Protein AF-A0A380YPZ2-F1 (afdb_monomer_lite)

Structure (mmCIF, N/CA/C/O backbone):
data_AF-A0A380YPZ2-F1
#
_entry.id   AF-A0A380YPZ2-F1
#
loop_
_atom_site.group_PDB
_atom_site.id
_atom_site.type_symbol
_atom_site.label_atom_id
_atom_site.label_alt_id
_atom_site.label_comp_id
_atom_site.label_asym_id
_atom_site.label_entity_id
_atom_site.label_seq_id
_atom_site.pdbx_PDB_ins_code
_atom_site.Cartn_x
_atom_site.Cartn_y
_atom_site.Cartn_z
_atom_site.occupancy
_atom_site.B_iso_or_equiv
_atom_site.auth_seq_id
_atom_site.auth_comp_id
_atom_site.auth_asym_id
_atom_site.auth_atom_id
_atom_site.pdbx_PDB_model_num
ATOM 1 N N . MET A 1 1 ? 10.275 -20.937 15.947 1.00 49.72 1 MET A N 1
ATOM 2 C CA . MET A 1 1 ? 9.295 -19.866 15.661 1.00 49.72 1 MET A CA 1
ATOM 3 C C . MET A 1 1 ? 8.089 -20.487 14.975 1.00 49.72 1 MET A C 1
ATOM 5 O O . MET A 1 1 ? 8.268 -21.122 13.945 1.00 49.72 1 MET A O 1
ATOM 9 N N . GLN A 1 2 ? 6.887 -20.370 15.545 1.00 59.28 2 GLN A N 1
ATOM 10 C CA . GLN A 1 2 ? 5.660 -20.667 14.801 1.00 59.28 2 GLN A CA 1
ATOM 11 C C . GLN A 1 2 ? 5.358 -19.440 13.933 1.00 59.28 2 GLN A C 1
ATOM 13 O O . GLN A 1 2 ? 4.933 -18.418 14.460 1.00 59.28 2 GLN A O 1
ATOM 18 N N . ASN A 1 3 ? 5.607 -19.529 12.622 1.00 67.31 3 ASN A N 1
ATOM 19 C CA . ASN A 1 3 ? 5.175 -18.538 11.625 1.00 67.31 3 ASN A CA 1
ATOM 20 C C . ASN A 1 3 ? 3.646 -18.582 11.482 1.00 67.31 3 ASN A C 1
ATOM 22 O O . ASN A 1 3 ? 3.107 -19.019 10.466 1.00 67.31 3 ASN A O 1
ATOM 26 N N . LYS A 1 4 ? 2.934 -18.206 12.543 1.00 76.31 4 LYS A N 1
ATOM 27 C CA . LYS A 1 4 ? 1.478 -18.182 12.576 1.00 76.31 4 LYS A CA 1
ATOM 28 C C . LYS A 1 4 ? 1.047 -16.726 12.591 1.00 76.31 4 LYS A C 1
ATOM 30 O O . LYS A 1 4 ? 1.272 -16.028 13.572 1.00 76.31 4 LYS A O 1
ATOM 35 N N . ILE A 1 5 ? 0.457 -16.285 11.487 1.00 77.50 5 ILE A N 1
ATOM 36 C CA . ILE A 1 5 ? -0.187 -14.980 11.385 1.00 77.50 5 ILE A CA 1
ATOM 37 C C . ILE A 1 5 ? -1.607 -15.162 11.938 1.00 77.50 5 ILE A C 1
ATOM 39 O O . ILE A 1 5 ? -2.396 -15.873 11.313 1.00 77.50 5 ILE A O 1
ATOM 43 N N . PRO A 1 6 ? -1.936 -14.619 13.124 1.00 82.94 6 PRO A N 1
ATOM 44 C CA . PRO A 1 6 ? -3.252 -14.787 13.734 1.00 82.94 6 PRO A CA 1
ATOM 45 C C . PRO A 1 6 ? -4.358 -14.079 12.952 1.00 82.94 6 PRO A C 1
ATOM 47 O O . PRO A 1 6 ? -5.508 -14.508 13.015 1.00 82.94 6 PRO A O 1
ATOM 50 N N . PHE A 1 7 ? -4.026 -13.003 12.236 1.00 88.62 7 PHE A N 1
ATOM 51 C CA . PHE A 1 7 ? -5.012 -12.160 11.578 1.00 88.62 7 PHE A CA 1
ATOM 52 C C . PHE A 1 7 ? -4.448 -11.483 10.322 1.00 88.62 7 PHE A C 1
ATOM 54 O O . PHE A 1 7 ? -3.300 -11.035 10.309 1.00 88.62 7 PHE A O 1
ATOM 61 N N . VAL A 1 8 ? -5.271 -11.387 9.274 1.00 92.94 8 VAL A N 1
ATOM 62 C CA . VAL A 1 8 ? -4.929 -10.725 8.008 1.00 92.94 8 VAL A CA 1
ATOM 63 C C . VAL A 1 8 ? -6.047 -9.763 7.612 1.00 92.94 8 VAL A C 1
ATOM 65 O O . VAL A 1 8 ? -7.199 -10.180 7.500 1.00 92.94 8 VAL A O 1
ATOM 68 N N . TYR A 1 9 ? -5.708 -8.503 7.340 1.00 93.12 9 TYR A N 1
ATOM 69 C CA . TYR A 1 9 ? -6.583 -7.578 6.618 1.00 93.12 9 TYR A CA 1
ATOM 70 C C . TYR A 1 9 ? -6.314 -7.677 5.120 1.00 93.12 9 TYR A C 1
ATOM 72 O O . TYR A 1 9 ? -5.188 -7.457 4.672 1.00 93.12 9 TYR A O 1
ATOM 80 N N . VAL A 1 10 ? -7.357 -7.964 4.345 1.00 94.56 10 VAL A N 1
ATOM 81 C CA . VAL A 1 10 ? -7.325 -7.902 2.881 1.00 94.56 10 VAL A CA 1
ATOM 82 C C . VAL A 1 10 ? -8.248 -6.774 2.447 1.00 94.56 10 VAL A C 1
ATOM 84 O O . VAL A 1 10 ? -9.462 -6.859 2.615 1.00 94.56 10 VAL A O 1
ATOM 87 N N . LEU A 1 11 ? -7.651 -5.699 1.947 1.00 92.94 11 LEU A N 1
ATOM 88 C CA . LEU A 1 11 ? -8.330 -4.467 1.565 1.00 92.94 11 LEU A CA 1
ATOM 89 C C . LEU A 1 11 ? -8.385 -4.418 0.038 1.00 92.94 11 LEU A C 1
ATOM 91 O O . LEU A 1 11 ? -7.460 -3.918 -0.606 1.00 92.94 11 LEU A O 1
ATOM 95 N N . ASP A 1 12 ? -9.438 -5.011 -0.526 1.00 92.75 12 ASP A N 1
ATOM 96 C CA . ASP A 1 12 ? -9.700 -4.966 -1.965 1.00 92.75 12 ASP A CA 1
ATOM 97 C C . ASP A 1 12 ? -10.211 -3.580 -2.372 1.00 92.75 12 ASP A C 1
ATOM 99 O O . ASP A 1 12 ? -11.100 -3.036 -1.721 1.00 92.75 12 ASP A O 1
ATOM 103 N N . GLU A 1 13 ? -9.603 -3.004 -3.410 1.00 91.75 13 GLU A N 1
ATOM 104 C CA . GLU A 1 13 ? -9.762 -1.601 -3.818 1.00 91.75 13 GLU A CA 1
ATOM 105 C C . GLU A 1 13 ? -9.855 -0.641 -2.614 1.00 91.75 13 GLU A C 1
ATOM 107 O O . GLU A 1 13 ? -10.821 0.102 -2.451 1.00 91.75 13 GLU A O 1
ATOM 112 N N . MET A 1 14 ? -8.819 -0.620 -1.769 1.00 90.12 14 MET A N 1
ATOM 113 C CA . MET A 1 14 ? -8.765 0.166 -0.522 1.00 90.12 14 MET A CA 1
ATOM 114 C C . MET A 1 14 ? -9.208 1.632 -0.684 1.00 90.12 14 MET A C 1
ATOM 116 O O . MET A 1 14 ? -9.753 2.237 0.234 1.00 90.12 14 MET A O 1
ATOM 120 N N . THR A 1 15 ? -9.025 2.212 -1.871 1.00 88.81 15 THR A N 1
ATOM 121 C CA . THR A 1 15 ? -9.421 3.592 -2.170 1.00 88.81 15 THR A CA 1
ATOM 122 C C . THR A 1 15 ? -10.935 3.842 -2.147 1.00 88.81 15 THR A C 1
ATOM 124 O O . THR A 1 15 ? -11.348 4.994 -2.264 1.00 88.81 15 THR A O 1
ATOM 127 N N . THR A 1 16 ? -11.776 2.812 -1.994 1.00 89.44 16 THR A N 1
ATOM 128 C CA . THR A 1 16 ? -13.225 2.982 -1.782 1.00 89.44 16 THR A CA 1
ATOM 129 C C . THR A 1 16 ? -13.593 3.361 -0.351 1.00 89.44 16 THR A C 1
ATOM 131 O O . THR A 1 16 ? -14.724 3.785 -0.118 1.00 89.44 16 THR A O 1
ATOM 134 N N . VAL A 1 17 ? -12.685 3.196 0.616 1.00 85.25 17 VAL A N 1
ATOM 135 C CA . VAL A 1 17 ? -12.939 3.486 2.033 1.00 85.25 17 VAL A CA 1
ATOM 136 C C . VAL A 1 17 ? -11.900 4.458 2.581 1.00 85.25 17 VAL A C 1
ATOM 138 O O . VAL A 1 17 ? -10.701 4.257 2.436 1.00 85.25 17 VAL A O 1
ATOM 141 N N . ASN A 1 18 ? -12.357 5.523 3.243 1.00 87.75 18 ASN A N 1
ATOM 142 C CA . ASN A 1 18 ? -11.459 6.474 3.891 1.00 87.75 18 ASN A CA 1
ATOM 143 C C . ASN A 1 18 ? -11.250 6.091 5.360 1.00 87.75 18 ASN A C 1
ATOM 145 O O . ASN A 1 18 ? -12.097 6.368 6.211 1.00 87.75 18 ASN A O 1
ATOM 149 N N . ILE A 1 19 ? -10.117 5.454 5.653 1.00 90.81 19 ILE A N 1
ATOM 150 C CA . ILE A 1 19 ? -9.686 5.179 7.028 1.00 90.81 19 ILE A CA 1
ATOM 151 C C . ILE A 1 19 ? -8.744 6.290 7.482 1.00 90.81 19 ILE A C 1
ATOM 153 O O . ILE A 1 19 ? -7.646 6.419 6.953 1.00 90.81 19 ILE A O 1
ATOM 157 N N . LYS A 1 20 ? -9.153 7.073 8.481 1.00 90.56 20 LYS A N 1
ATOM 158 C CA . LYS A 1 20 ? -8.325 8.149 9.038 1.00 90.56 20 LYS A CA 1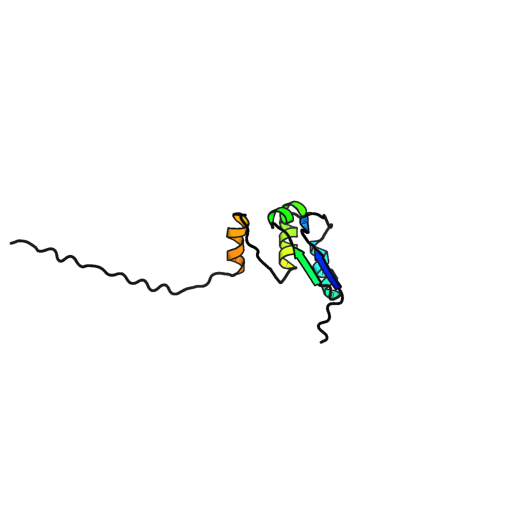
ATOM 159 C C . LYS A 1 20 ? -7.014 7.595 9.617 1.00 90.56 20 LYS A C 1
ATOM 161 O O . LYS A 1 20 ? -7.049 6.624 10.370 1.00 90.56 20 LYS A O 1
ATOM 166 N N . ASN A 1 21 ? -5.895 8.255 9.312 1.00 90.06 21 ASN A N 1
ATOM 167 C CA . ASN A 1 21 ? -4.540 7.897 9.757 1.00 90.06 21 ASN A CA 1
ATOM 168 C C . ASN A 1 21 ? -4.148 6.447 9.407 1.00 90.06 21 ASN A C 1
ATOM 170 O O . ASN A 1 21 ? -3.533 5.736 10.212 1.00 90.06 21 ASN A O 1
ATOM 174 N N . PHE A 1 22 ? -4.572 5.970 8.232 1.00 91.56 22 PHE A N 1
ATOM 175 C CA . PHE A 1 22 ? -4.362 4.590 7.801 1.00 91.56 22 PHE A CA 1
ATOM 176 C C . PHE A 1 22 ? -2.883 4.191 7.795 1.00 91.56 22 PHE A C 1
ATOM 178 O O . PHE A 1 22 ? -2.559 3.070 8.160 1.00 91.56 22 PHE A O 1
ATOM 185 N N . GLU A 1 23 ? -1.974 5.097 7.451 1.00 90.62 23 GLU A N 1
ATOM 186 C CA . GLU A 1 23 ? -0.525 4.894 7.434 1.00 90.62 23 GLU A CA 1
ATOM 187 C C . GLU A 1 23 ? 0.054 4.442 8.786 1.00 90.62 23 GLU A C 1
ATOM 189 O O . GLU A 1 23 ? 1.054 3.723 8.823 1.00 90.62 23 GLU A O 1
ATOM 194 N N . THR A 1 24 ? -0.590 4.792 9.902 1.00 92.19 24 THR A N 1
ATOM 195 C CA . THR A 1 24 ? -0.162 4.350 11.242 1.00 92.19 24 THR A CA 1
ATOM 196 C C . THR A 1 24 ? -0.609 2.924 11.571 1.00 92.19 24 THR A C 1
ATOM 198 O O . THR A 1 24 ? 0.068 2.211 12.318 1.00 92.19 24 THR A O 1
ATOM 201 N N . LEU A 1 25 ? -1.723 2.477 10.985 1.00 92.50 25 LEU A N 1
ATOM 202 C CA . LEU A 1 25 ? -2.407 1.240 11.351 1.00 92.50 25 LEU A CA 1
ATOM 203 C C . LEU A 1 25 ? -1.571 -0.023 11.051 1.00 92.50 25 LEU A C 1
ATOM 205 O O . LEU A 1 25 ? -1.413 -0.837 11.968 1.00 92.50 25 LEU A O 1
ATOM 209 N N . PRO A 1 26 ? -0.965 -0.195 9.852 1.00 91.75 26 PRO A N 1
ATOM 210 C CA . PRO A 1 26 ? -0.059 -1.307 9.584 1.00 91.75 26 PRO A CA 1
ATOM 211 C C . PRO A 1 26 ? 1.134 -1.343 10.531 1.00 91.75 26 PRO A C 1
ATOM 213 O O . PRO A 1 26 ? 1.569 -2.426 10.913 1.00 91.75 26 PRO A O 1
ATOM 216 N N . SER A 1 27 ? 1.662 -0.178 10.921 1.00 89.44 27 SER A N 1
ATOM 217 C CA . SER A 1 27 ? 2.826 -0.120 11.802 1.00 89.44 27 SER A CA 1
ATOM 218 C C . SER A 1 27 ? 2.504 -0.608 13.208 1.00 89.44 27 SER A C 1
ATOM 220 O O . SER A 1 27 ? 3.222 -1.458 13.729 1.00 89.44 27 SER A O 1
ATOM 222 N N . VAL A 1 28 ? 1.403 -0.126 13.789 1.00 92.38 28 VAL A N 1
ATOM 223 C CA . VAL A 1 28 ? 0.960 -0.513 15.137 1.00 92.38 28 VAL A CA 1
ATOM 224 C C . VAL A 1 28 ? 0.559 -1.988 15.185 1.00 92.38 28 VAL A C 1
ATOM 226 O O . VAL A 1 28 ? 0.964 -2.723 16.081 1.00 92.38 28 VAL A O 1
ATOM 229 N N . LEU A 1 29 ? -0.216 -2.460 14.206 1.00 92.06 29 LEU A N 1
ATOM 230 C CA . LEU A 1 29 ? -0.759 -3.819 14.242 1.00 92.06 29 LEU A CA 1
ATOM 231 C C . LEU A 1 29 ? 0.262 -4.906 13.876 1.00 92.06 29 LEU A C 1
ATOM 233 O O . LEU A 1 29 ? 0.039 -6.080 14.184 1.00 92.06 29 LEU A O 1
ATOM 237 N N . ARG A 1 30 ? 1.412 -4.532 13.306 1.00 88.12 30 ARG A N 1
ATOM 238 C CA . ARG A 1 30 ? 2.529 -5.459 13.074 1.00 88.12 30 ARG A CA 1
ATOM 239 C C . ARG A 1 30 ? 3.058 -6.066 14.378 1.00 88.12 30 ARG A C 1
ATOM 241 O O . ARG A 1 30 ? 3.418 -7.241 14.381 1.00 88.12 30 ARG A O 1
ATOM 248 N N . GLU A 1 31 ? 3.043 -5.316 15.485 1.00 88.69 31 GLU A N 1
ATOM 249 C CA . GLU A 1 31 ? 3.436 -5.810 16.820 1.00 88.69 31 GLU A CA 1
ATOM 250 C C . GLU A 1 31 ? 2.532 -6.950 17.316 1.00 88.69 31 GLU A C 1
ATOM 252 O O . GLU A 1 31 ? 2.966 -7.819 18.069 1.00 88.69 31 GLU A O 1
ATOM 257 N N . TYR A 1 32 ? 1.293 -6.998 16.821 1.00 90.25 32 TYR A N 1
ATOM 258 C CA . TYR A 1 32 ? 0.294 -8.019 17.136 1.00 90.25 32 TYR A CA 1
ATOM 259 C C . TYR A 1 32 ? 0.256 -9.152 16.099 1.00 90.25 32 TYR A C 1
ATOM 261 O O . TYR A 1 32 ? -0.715 -9.906 16.032 1.00 90.25 32 TYR A O 1
ATOM 269 N N . LEU A 1 33 ? 1.306 -9.277 15.277 1.00 89.75 33 LEU A N 1
ATOM 270 C CA . LEU A 1 33 ? 1.419 -10.260 14.194 1.00 89.75 33 LEU A CA 1
ATOM 271 C C . LEU A 1 33 ? 0.296 -10.146 13.146 1.00 89.75 33 LEU A C 1
ATOM 273 O O . LEU A 1 33 ? -0.048 -11.126 12.489 1.00 89.75 33 LEU A O 1
ATOM 277 N N . CYS A 1 34 ? -0.280 -8.956 12.966 1.00 91.81 34 CYS A N 1
ATOM 278 C CA . CYS A 1 34 ? -1.261 -8.707 11.916 1.00 91.81 34 CYS A CA 1
ATOM 279 C C . CYS A 1 34 ? -0.572 -8.522 10.557 1.00 91.81 34 CYS A C 1
ATOM 281 O O . CYS A 1 34 ? 0.410 -7.782 10.450 1.00 91.81 34 CYS A O 1
ATOM 283 N N . ALA A 1 35 ? -1.108 -9.148 9.509 1.00 91.81 35 ALA A N 1
ATOM 284 C CA . ALA A 1 35 ? -0.681 -8.896 8.136 1.00 91.81 35 ALA A CA 1
ATOM 285 C C . ALA A 1 35 ? -1.688 -8.026 7.380 1.00 91.81 35 ALA A C 1
ATOM 287 O O . ALA A 1 35 ? -2.896 -8.109 7.595 1.00 91.81 35 ALA A O 1
ATOM 288 N N . PHE A 1 36 ? -1.177 -7.225 6.448 1.00 93.75 36 PHE A N 1
ATOM 289 C CA . PHE A 1 36 ? -1.978 -6.368 5.583 1.00 93.75 36 PHE A CA 1
ATOM 290 C C . PHE A 1 36 ? -1.707 -6.697 4.123 1.00 93.75 36 PHE A C 1
ATOM 292 O O . PHE A 1 36 ? -0.555 -6.794 3.698 1.00 93.75 36 PHE A O 1
ATOM 299 N N . ILE A 1 37 ? -2.782 -6.813 3.354 1.00 94.44 37 ILE A N 1
ATOM 300 C CA . ILE A 1 37 ? -2.771 -6.834 1.899 1.00 94.44 37 ILE A CA 1
ATOM 301 C C . ILE A 1 37 ? -3.628 -5.658 1.454 1.00 94.44 37 ILE A C 1
ATOM 303 O O . ILE A 1 37 ? -4.825 -5.618 1.732 1.00 94.44 37 ILE A O 1
ATOM 307 N N . LEU A 1 38 ? -3.002 -4.694 0.787 1.00 94.25 38 LEU A N 1
ATOM 308 C CA . LEU A 1 38 ? -3.676 -3.539 0.212 1.00 94.25 38 LEU A CA 1
ATOM 309 C C . LEU A 1 38 ? -3.665 -3.687 -1.302 1.00 94.25 38 LEU A C 1
ATOM 311 O O . LEU A 1 38 ? -2.598 -3.784 -1.908 1.00 94.25 38 LEU A O 1
ATOM 315 N N . LEU A 1 39 ? -4.851 -3.700 -1.901 1.00 94.19 39 LEU A N 1
ATOM 316 C CA . LEU A 1 39 ? -5.029 -3.736 -3.345 1.00 94.19 39 LEU A CA 1
ATOM 317 C C . LEU A 1 39 ? -5.619 -2.402 -3.801 1.00 94.19 39 LEU A C 1
ATOM 319 O O . LEU A 1 39 ? -6.539 -1.861 -3.189 1.00 94.19 39 LEU A O 1
ATOM 323 N N . THR A 1 40 ? -5.061 -1.852 -4.873 1.00 91.31 40 THR A N 1
ATOM 324 C CA . THR A 1 40 ? -5.564 -0.639 -5.519 1.00 91.31 40 THR A CA 1
ATOM 325 C C . THR A 1 40 ? -5.294 -0.702 -7.013 1.00 91.31 40 THR A C 1
ATOM 327 O O . THR A 1 40 ? -4.237 -1.165 -7.450 1.00 91.31 40 THR A O 1
ATOM 330 N N . GLN A 1 41 ? -6.238 -0.207 -7.808 1.00 87.19 41 GLN A N 1
ATOM 331 C CA . GLN A 1 41 ? -6.069 -0.057 -9.254 1.00 87.19 41 GLN A CA 1
ATOM 332 C C . GLN A 1 41 ? -5.018 0.993 -9.642 1.00 87.19 41 GLN A C 1
ATOM 334 O O . GLN A 1 41 ? -4.443 0.910 -10.728 1.00 87.19 41 GLN A O 1
ATOM 339 N N . SER A 1 42 ? -4.796 2.015 -8.811 1.00 85.94 42 SER A N 1
ATOM 340 C CA . SER A 1 42 ? -3.876 3.112 -9.131 1.00 85.94 42 SER A CA 1
ATOM 341 C C . SER A 1 42 ? -3.339 3.787 -7.873 1.00 85.94 42 SER A C 1
ATOM 343 O O . SER A 1 42 ? -4.092 4.132 -6.960 1.00 85.94 42 SER A O 1
ATOM 345 N N . GLY A 1 43 ? -2.030 4.054 -7.872 1.00 85.31 43 GLY A N 1
ATOM 346 C CA . GLY A 1 43 ? -1.381 4.860 -6.837 1.00 85.31 43 GLY A CA 1
ATOM 347 C C . GLY A 1 43 ? -1.934 6.286 -6.766 1.00 85.31 43 GLY A C 1
ATOM 348 O O . GLY A 1 43 ? -2.035 6.841 -5.678 1.00 85.31 43 GLY A O 1
ATOM 349 N N . SER A 1 44 ? -2.391 6.856 -7.885 1.00 87.19 44 SER A N 1
ATOM 350 C CA . SER A 1 44 ? -2.956 8.211 -7.924 1.00 87.19 44 SER A CA 1
ATOM 351 C C . SER A 1 44 ? -4.285 8.310 -7.171 1.00 87.19 44 SER A C 1
ATOM 353 O O . SER A 1 44 ? -4.557 9.327 -6.545 1.00 87.19 44 SER A O 1
ATOM 355 N N . LYS A 1 45 ? -5.107 7.248 -7.154 1.00 89.19 45 LYS A N 1
ATOM 356 C CA . LYS A 1 45 ? -6.317 7.216 -6.308 1.00 89.19 45 LYS A CA 1
ATOM 357 C C . LYS A 1 45 ? -5.961 7.214 -4.821 1.00 89.19 45 LYS A C 1
ATOM 359 O O . LYS A 1 45 ? -6.630 7.876 -4.035 1.00 89.19 45 LYS A O 1
ATOM 364 N N . LEU A 1 46 ? -4.906 6.485 -4.453 1.00 90.00 46 LEU A N 1
ATOM 365 C CA . LEU A 1 46 ? -4.414 6.436 -3.078 1.00 90.00 46 LEU A CA 1
ATOM 366 C C . LEU A 1 46 ? -3.853 7.800 -2.650 1.00 90.00 46 LEU A C 1
ATOM 368 O O . LEU A 1 46 ? -4.157 8.270 -1.558 1.00 90.00 46 LEU A O 1
ATOM 372 N N . GLU A 1 47 ? -3.114 8.468 -3.539 1.00 91.06 47 GLU A N 1
ATOM 373 C CA . GLU A 1 47 ? -2.629 9.838 -3.338 1.00 91.06 47 GLU A CA 1
ATOM 374 C C . GLU A 1 47 ? -3.767 10.853 -3.213 1.00 91.06 47 GLU A C 1
ATOM 376 O O . GLU A 1 47 ? -3.700 11.737 -2.371 1.00 91.06 47 GLU A O 1
ATOM 381 N N . ASN A 1 48 ? -4.835 10.720 -3.998 1.00 90.88 48 ASN A N 1
ATOM 382 C CA . ASN A 1 48 ? -5.995 11.606 -3.881 1.00 90.88 48 ASN A CA 1
ATOM 383 C C . ASN A 1 48 ? -6.740 11.423 -2.551 1.00 90.88 48 ASN A C 1
ATOM 385 O O . ASN A 1 48 ? -7.326 12.378 -2.048 1.00 90.88 48 ASN A O 1
ATOM 389 N N . LEU A 1 49 ? -6.744 10.205 -2.000 1.00 90.94 49 LEU A N 1
ATOM 390 C CA . LEU A 1 49 ? -7.456 9.890 -0.763 1.00 90.94 49 LEU A CA 1
ATOM 391 C C . LEU A 1 49 ? -6.684 10.327 0.488 1.00 90.94 49 LEU A C 1
ATOM 393 O O . LEU A 1 49 ? -7.282 10.867 1.416 1.00 90.94 49 LEU A O 1
ATOM 397 N N . TYR A 1 50 ? -5.372 10.094 0.499 1.00 90.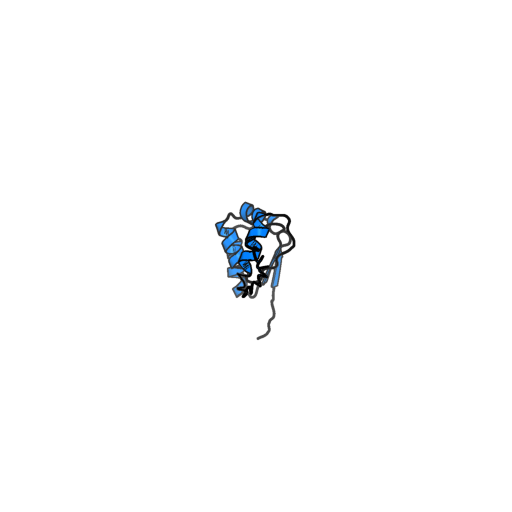75 50 TYR A N 1
ATOM 398 C CA . TYR A 1 50 ? -4.518 10.295 1.674 1.00 90.75 50 TYR A CA 1
ATOM 399 C C . TYR A 1 50 ? -3.541 11.462 1.534 1.00 90.75 50 TYR A C 1
ATOM 401 O O . TYR A 1 50 ? -2.944 11.911 2.501 1.00 90.75 50 TYR A O 1
ATOM 409 N N . GLY A 1 51 ? -3.376 12.004 0.335 1.00 92.00 51 GLY A N 1
ATOM 410 C CA . GLY A 1 51 ? -2.309 12.944 0.041 1.00 92.00 51 GLY A CA 1
ATOM 411 C C . GLY A 1 51 ? -0.972 12.244 -0.202 1.00 92.00 51 GLY A C 1
ATOM 412 O O . GLY A 1 51 ? -0.766 11.055 0.051 1.00 92.00 51 GLY A O 1
ATOM 413 N N . LYS A 1 52 ? -0.027 13.019 -0.730 1.00 91.00 52 LYS A N 1
ATOM 414 C CA . LYS A 1 52 ? 1.271 12.516 -1.192 1.00 91.00 52 LYS A CA 1
ATOM 415 C C . LYS A 1 52 ? 2.163 11.983 -0.069 1.00 91.00 52 LYS A C 1
ATOM 417 O O . LYS A 1 52 ? 2.853 10.986 -0.265 1.00 91.00 52 LYS A O 1
ATOM 422 N N . LEU A 1 53 ? 2.166 12.649 1.088 1.00 89.56 53 LEU A N 1
ATOM 423 C CA . LEU A 1 53 ? 2.999 12.256 2.231 1.00 89.56 53 LEU A CA 1
ATOM 424 C C . LEU A 1 53 ? 2.512 10.942 2.844 1.00 89.56 53 LEU A C 1
ATOM 426 O O . LEU A 1 53 ? 3.308 10.029 3.053 1.00 89.56 53 LEU A O 1
ATOM 430 N N . ASP A 1 54 ? 1.206 10.813 3.050 1.00 89.75 54 ASP A N 1
ATOM 431 C CA . ASP A 1 54 ? 0.631 9.617 3.663 1.00 89.75 54 ASP A CA 1
ATOM 432 C C . ASP A 1 54 ? 0.672 8.433 2.698 1.00 89.75 54 ASP A C 1
ATOM 434 O O . ASP A 1 54 ? 0.978 7.320 3.118 1.00 89.75 54 ASP A O 1
ATOM 438 N N . ARG A 1 55 ? 0.507 8.662 1.386 1.00 89.81 55 ARG A N 1
ATOM 439 C CA . ARG A 1 55 ? 0.778 7.634 0.370 1.00 89.81 55 ARG A CA 1
ATOM 440 C C . ARG A 1 55 ? 2.198 7.079 0.490 1.00 89.81 55 ARG A C 1
ATOM 442 O O . ARG A 1 55 ? 2.363 5.863 0.489 1.00 89.81 55 ARG A O 1
ATOM 449 N N . ALA A 1 56 ? 3.208 7.943 0.587 1.00 89.50 56 ALA A N 1
ATOM 450 C CA . ALA A 1 56 ? 4.593 7.497 0.726 1.00 89.50 56 ALA A CA 1
ATOM 451 C C . ALA A 1 56 ? 4.801 6.701 2.028 1.00 89.50 56 ALA A C 1
ATOM 453 O O . ALA A 1 56 ? 5.490 5.682 2.024 1.00 89.50 56 ALA A O 1
ATOM 454 N N . SER A 1 57 ? 4.152 7.116 3.122 1.00 91.25 57 SER A N 1
ATOM 455 C CA . SER A 1 57 ? 4.153 6.384 4.396 1.00 91.25 57 SER A CA 1
ATOM 456 C C . SER A 1 57 ? 3.466 5.019 4.295 1.00 91.25 57 SER A C 1
ATOM 458 O O . SER A 1 57 ? 3.940 4.042 4.877 1.00 91.25 57 SER A O 1
ATOM 460 N N . VAL A 1 58 ? 2.369 4.914 3.538 1.00 90.75 58 VAL A N 1
ATOM 461 C CA . VAL A 1 58 ? 1.724 3.633 3.229 1.00 90.75 58 VAL A CA 1
ATOM 462 C C . VAL A 1 58 ? 2.676 2.767 2.411 1.00 90.75 58 VAL A C 1
ATOM 464 O O . VAL A 1 58 ? 3.004 1.677 2.853 1.00 90.75 58 VAL A O 1
ATOM 467 N N . GLU A 1 59 ? 3.201 3.242 1.283 1.00 89.00 59 GLU A N 1
ATOM 468 C CA . GLU A 1 59 ? 4.134 2.468 0.446 1.00 89.00 59 GLU A CA 1
ATOM 469 C C . GLU A 1 59 ? 5.359 1.972 1.246 1.00 89.00 59 GLU A C 1
ATOM 471 O O . GLU A 1 59 ? 5.752 0.816 1.107 1.00 89.00 59 GLU A O 1
ATOM 476 N N . ALA A 1 60 ? 5.900 2.785 2.161 1.00 88.81 60 ALA A N 1
ATOM 477 C CA . ALA A 1 60 ? 7.017 2.400 3.030 1.00 88.81 60 ALA A CA 1
ATOM 478 C C . ALA A 1 60 ? 6.662 1.317 4.069 1.00 88.81 60 ALA A C 1
ATOM 480 O O . ALA A 1 60 ? 7.519 0.524 4.462 1.00 88.81 60 ALA A O 1
ATOM 481 N N . ASN A 1 61 ? 5.408 1.260 4.525 1.00 90.62 61 ASN A N 1
ATOM 482 C CA . ASN A 1 61 ? 4.950 0.258 5.491 1.00 90.62 61 ASN A CA 1
ATOM 483 C C . ASN A 1 61 ? 4.733 -1.133 4.873 1.00 90.62 61 ASN A C 1
ATOM 485 O O . ASN A 1 61 ? 4.745 -2.139 5.597 1.00 90.62 61 ASN A O 1
ATOM 489 N N . PHE A 1 62 ? 4.518 -1.202 3.559 1.00 91.25 62 PHE A N 1
ATOM 490 C CA . PHE A 1 62 ? 4.237 -2.436 2.831 1.00 91.25 62 PHE A CA 1
ATOM 491 C C . PHE A 1 62 ? 5.516 -2.944 2.158 1.00 91.25 62 PHE A C 1
ATOM 493 O O . PHE A 1 62 ? 5.817 -2.625 1.015 1.00 91.25 62 PHE A O 1
ATOM 500 N N . GLY A 1 63 ? 6.267 -3.783 2.877 1.00 86.62 63 GLY A N 1
ATOM 501 C CA . GLY A 1 63 ? 7.564 -4.291 2.406 1.00 86.62 63 GLY A CA 1
ATOM 502 C C . GLY A 1 63 ? 7.506 -5.222 1.186 1.00 86.62 63 GLY A C 1
ATOM 503 O O . GLY A 1 63 ? 8.531 -5.448 0.552 1.00 86.62 63 GLY A O 1
ATOM 504 N N . ASN A 1 64 ? 6.327 -5.749 0.844 1.00 90.75 64 ASN A N 1
ATOM 505 C CA . ASN A 1 64 ? 6.114 -6.544 -0.363 1.00 90.75 64 ASN A CA 1
ATOM 506 C C . ASN A 1 64 ? 5.256 -5.754 -1.350 1.00 90.75 64 ASN A C 1
ATOM 508 O O . ASN A 1 64 ? 4.125 -5.388 -1.027 1.00 90.75 64 ASN A O 1
ATOM 512 N N . LEU A 1 65 ? 5.772 -5.560 -2.563 1.00 91.38 65 LEU A N 1
ATOM 513 C CA . LEU A 1 65 ? 5.091 -4.832 -3.625 1.00 91.38 65 LEU A CA 1
ATOM 514 C C . LEU A 1 65 ? 4.823 -5.741 -4.825 1.00 91.38 65 LEU A C 1
ATOM 516 O O . LEU A 1 65 ? 5.742 -6.321 -5.401 1.00 91.38 65 LEU A O 1
ATOM 520 N N . PHE A 1 66 ? 3.557 -5.814 -5.231 1.00 91.69 66 PHE A N 1
ATOM 521 C CA . PHE A 1 66 ? 3.125 -6.499 -6.445 1.00 91.69 66 PHE A CA 1
ATOM 522 C C . PHE A 1 66 ? 2.654 -5.463 -7.459 1.00 91.69 66 PHE A C 1
ATOM 524 O O . PHE A 1 66 ? 1.775 -4.654 -7.170 1.00 91.69 66 PHE A O 1
ATOM 531 N N . LEU A 1 67 ? 3.241 -5.487 -8.654 1.00 90.69 67 LEU A N 1
ATOM 532 C CA . LEU A 1 67 ? 2.947 -4.527 -9.713 1.00 90.69 67 LEU A CA 1
ATOM 533 C C . LEU A 1 67 ? 2.178 -5.219 -10.834 1.00 90.69 67 LEU A C 1
ATOM 535 O O . LEU A 1 67 ? 2.703 -6.093 -11.524 1.00 90.69 67 LEU A O 1
ATOM 539 N N . GLY A 1 68 ? 0.917 -4.828 -10.999 1.00 89.69 68 GLY A N 1
ATOM 540 C CA . GLY A 1 68 ? 0.073 -5.285 -12.096 1.00 89.69 68 GLY A CA 1
ATOM 541 C C . GLY A 1 68 ? 0.336 -4.522 -13.394 1.00 89.69 68 GLY A C 1
ATOM 542 O O . GLY A 1 68 ? 0.975 -3.469 -13.423 1.00 89.69 68 GLY A O 1
ATOM 543 N N . ARG A 1 69 ? -0.217 -5.028 -14.500 1.00 89.25 69 ARG A N 1
ATOM 544 C CA . ARG A 1 69 ? -0.246 -4.275 -15.758 1.00 89.25 69 ARG A CA 1
ATOM 545 C C . ARG A 1 69 ? -1.101 -3.021 -15.577 1.00 89.25 69 ARG A C 1
ATOM 547 O O . ARG A 1 69 ? -2.252 -3.115 -15.169 1.00 89.25 69 ARG A O 1
ATOM 554 N N . THR A 1 70 ? -0.576 -1.874 -15.992 1.00 88.00 70 THR A N 1
ATOM 555 C CA . THR A 1 70 ? -1.300 -0.600 -15.979 1.00 88.00 70 THR A CA 1
ATOM 556 C C . THR A 1 70 ? -1.174 0.129 -17.317 1.00 88.00 70 THR A C 1
ATOM 558 O O . THR A 1 70 ? -0.257 -0.130 -18.099 1.00 88.00 70 THR A O 1
ATOM 561 N N . LYS A 1 71 ? -2.139 1.009 -17.601 1.00 88.12 71 LYS A N 1
ATOM 562 C CA . LYS A 1 71 ? -2.096 1.971 -18.717 1.00 88.12 71 LYS A CA 1
ATOM 563 C C . LYS A 1 71 ? -1.686 3.374 -18.256 1.00 88.12 71 LYS A C 1
ATOM 565 O O . LYS A 1 71 ? -1.551 4.264 -19.088 1.00 88.12 71 LYS A O 1
ATOM 570 N N . ASP A 1 72 ? -1.521 3.567 -16.951 1.00 86.81 72 ASP A N 1
ATOM 571 C CA . ASP A 1 72 ? -1.105 4.834 -16.369 1.00 86.81 72 ASP A CA 1
ATOM 572 C C . ASP A 1 72 ? 0.371 5.114 -16.693 1.00 86.81 72 ASP A C 1
ATOM 574 O O . ASP A 1 72 ? 1.270 4.362 -16.314 1.00 86.81 72 ASP A O 1
ATOM 578 N N . VAL A 1 73 ? 0.610 6.205 -17.421 1.00 88.38 73 VAL A N 1
ATOM 579 C CA . VAL A 1 73 ? 1.940 6.613 -17.887 1.00 88.38 73 VAL A CA 1
ATOM 580 C C . VAL A 1 73 ? 2.852 6.982 -16.718 1.00 88.38 73 VAL A C 1
ATOM 582 O O . VAL A 1 73 ? 4.059 6.743 -16.797 1.00 88.38 73 VAL A O 1
ATOM 585 N N . GLU A 1 74 ? 2.310 7.552 -15.641 1.00 86.62 74 GLU A N 1
ATOM 586 C CA . GLU A 1 74 ? 3.110 7.922 -14.470 1.00 86.62 74 GLU A CA 1
ATOM 587 C C . GLU A 1 74 ? 3.584 6.675 -13.730 1.00 86.62 74 GLU A C 1
ATOM 589 O O . GLU A 1 74 ? 4.783 6.519 -13.482 1.00 86.62 74 GLU A O 1
ATOM 594 N N . ALA A 1 75 ? 2.673 5.729 -13.491 1.00 86.62 75 ALA A N 1
ATOM 595 C CA . ALA A 1 75 ? 3.012 4.429 -12.927 1.00 86.62 75 ALA A CA 1
ATOM 596 C C . ALA A 1 75 ? 4.046 3.677 -13.785 1.00 86.62 75 ALA A C 1
ATOM 598 O O . ALA A 1 75 ? 5.011 3.143 -13.246 1.00 86.62 75 ALA A O 1
ATOM 599 N N . LEU A 1 76 ? 3.922 3.698 -15.119 1.00 89.56 76 LEU A N 1
ATOM 600 C CA . LEU A 1 76 ? 4.883 3.049 -16.025 1.00 89.56 76 LEU A CA 1
ATOM 601 C C . LEU A 1 76 ? 6.288 3.671 -15.994 1.00 89.56 76 LEU A C 1
ATOM 603 O O . LEU A 1 76 ? 7.263 2.975 -16.276 1.00 89.56 76 LEU A O 1
ATOM 607 N N . LYS A 1 77 ? 6.416 4.958 -15.653 1.00 88.81 77 LYS A N 1
ATOM 608 C CA . LYS A 1 77 ? 7.722 5.605 -15.430 1.00 88.81 77 LYS A CA 1
ATOM 609 C C . LYS A 1 77 ? 8.290 5.284 -14.051 1.00 88.81 77 LYS A C 1
ATOM 611 O O . LYS A 1 77 ? 9.506 5.181 -13.906 1.00 88.81 77 LYS A O 1
ATOM 616 N N . TYR A 1 78 ? 7.416 5.147 -13.059 1.00 85.06 78 TYR A N 1
ATOM 617 C CA . TYR A 1 78 ? 7.783 4.884 -11.674 1.00 85.06 78 TYR A CA 1
ATOM 618 C C . TYR A 1 78 ? 8.157 3.415 -11.428 1.00 85.06 78 TYR A C 1
ATOM 620 O O . TYR A 1 78 ? 9.194 3.155 -10.839 1.00 85.06 78 TYR A O 1
ATOM 628 N N . TYR A 1 79 ? 7.398 2.438 -11.934 1.00 88.81 79 TYR A N 1
ATOM 629 C CA . TYR A 1 79 ? 7.644 1.009 -11.675 1.00 88.81 79 TYR A CA 1
ATOM 630 C C . TYR A 1 79 ? 9.087 0.550 -11.956 1.00 88.81 79 TYR A C 1
ATOM 632 O O . TYR A 1 79 ? 9.643 -0.164 -11.121 1.00 88.81 79 TYR A O 1
ATOM 640 N N . PRO A 1 80 ? 9.748 0.965 -13.058 1.00 88.94 80 PRO A N 1
ATOM 641 C CA . PRO A 1 80 ? 11.140 0.602 -13.304 1.00 88.94 80 PRO A CA 1
ATOM 642 C C . PRO A 1 80 ? 12.125 1.124 -12.250 1.00 88.94 80 PRO A C 1
ATOM 644 O O . PRO A 1 80 ? 13.160 0.496 -12.046 1.00 88.94 80 PRO A O 1
ATOM 647 N N . SER A 1 81 ? 11.840 2.245 -11.574 1.00 88.12 81 SER A N 1
ATOM 648 C CA . SER A 1 81 ? 12.760 2.796 -10.568 1.00 88.12 81 SER A CA 1
ATOM 649 C C . SER A 1 81 ? 12.859 1.920 -9.318 1.00 88.12 81 SER A C 1
ATOM 651 O O . SER A 1 81 ? 13.881 1.954 -8.639 1.00 88.12 81 SER A O 1
ATOM 653 N N . ILE A 1 82 ? 11.839 1.098 -9.058 1.00 86.25 82 ILE A N 1
ATOM 654 C CA . ILE A 1 82 ? 11.749 0.214 -7.891 1.00 86.25 82 ILE A CA 1
ATOM 655 C C . ILE A 1 82 ? 12.745 -0.947 -7.993 1.00 86.25 82 ILE A C 1
ATOM 657 O O . ILE A 1 82 ? 13.331 -1.354 -6.996 1.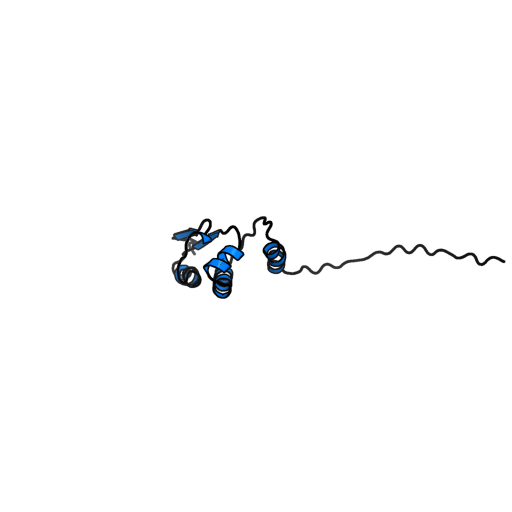00 86.25 82 ILE A O 1
ATOM 661 N N . PHE A 1 83 ? 12.977 -1.460 -9.204 1.00 85.44 83 PHE A N 1
ATOM 662 C CA . PHE A 1 83 ? 13.884 -2.589 -9.442 1.00 85.44 83 PHE A CA 1
ATOM 663 C C . PHE A 1 83 ? 15.359 -2.176 -9.549 1.00 85.44 83 PHE A C 1
ATOM 665 O O . PHE A 1 83 ? 16.238 -3.035 -9.592 1.00 85.44 83 PHE A O 1
ATOM 672 N N . GLY A 1 84 ? 15.643 -0.871 -9.586 1.00 82.62 84 GLY A N 1
ATOM 673 C CA . GLY A 1 84 ? 16.984 -0.349 -9.824 1.00 82.62 84 GLY A CA 1
ATOM 674 C C . GLY A 1 84 ? 17.437 -0.490 -11.281 1.00 82.62 84 GLY A C 1
ATOM 675 O O . GLY A 1 84 ? 16.704 -0.938 -12.163 1.00 82.62 84 GLY A O 1
ATOM 676 N N . LYS A 1 85 ? 18.666 -0.043 -11.555 1.00 85.00 85 LYS A N 1
ATOM 677 C CA . LYS A 1 85 ? 19.284 -0.143 -12.883 1.00 85.00 85 LYS A CA 1
ATOM 678 C C . LYS A 1 85 ? 20.260 -1.309 -12.901 1.00 85.00 85 LYS A C 1
ATOM 680 O O . LYS A 1 85 ? 21.111 -1.412 -12.028 1.00 85.00 85 LYS A O 1
ATOM 685 N N . GLU A 1 86 ? 20.162 -2.140 -13.929 1.00 84.19 86 GLU A N 1
ATOM 686 C CA . GLU A 1 86 ? 21.157 -3.167 -14.218 1.00 84.19 86 GLU A CA 1
ATOM 687 C C . GLU A 1 86 ? 22.201 -2.586 -15.184 1.00 84.19 86 GLU A C 1
ATOM 689 O O . GLU A 1 86 ? 21.868 -2.208 -16.312 1.00 84.19 86 GLU A O 1
ATOM 694 N N . GLU A 1 87 ? 23.460 -2.493 -14.755 1.00 81.19 87 GLU A N 1
ATOM 695 C CA . GLU A 1 87 ? 24.557 -2.126 -15.652 1.00 81.19 87 GLU A CA 1
ATOM 696 C C . GLU A 1 87 ? 24.932 -3.326 -16.525 1.00 81.19 87 GLU A C 1
ATOM 698 O O . GLU A 1 87 ? 25.340 -4.376 -16.032 1.00 81.19 87 GLU A O 1
ATOM 703 N N . LYS A 1 88 ? 24.791 -3.174 -17.846 1.00 85.38 88 LYS A N 1
ATOM 704 C CA . LYS A 1 88 ? 25.206 -4.187 -18.824 1.00 85.38 88 LYS A CA 1
ATOM 705 C C . LYS A 1 88 ? 26.356 -3.665 -19.662 1.00 85.38 88 LYS A C 1
ATOM 707 O O . LYS A 1 88 ? 26.233 -2.623 -20.307 1.00 85.38 88 LYS A O 1
ATOM 712 N N . GLU A 1 89 ? 27.440 -4.435 -19.728 1.00 81.75 89 GLU A N 1
ATOM 713 C CA . GLU A 1 89 ? 28.516 -4.178 -20.682 1.00 81.75 89 GLU A CA 1
ATOM 714 C C . GLU A 1 89 ? 27.991 -4.307 -22.115 1.00 81.75 89 GLU A C 1
ATOM 716 O O . GLU A 1 89 ? 27.681 -5.395 -22.609 1.00 81.75 89 GLU A O 1
ATOM 721 N N . ARG A 1 90 ? 27.913 -3.179 -22.823 1.00 80.12 90 ARG A N 1
ATOM 722 C CA . ARG A 1 90 ? 27.531 -3.156 -24.233 1.00 80.12 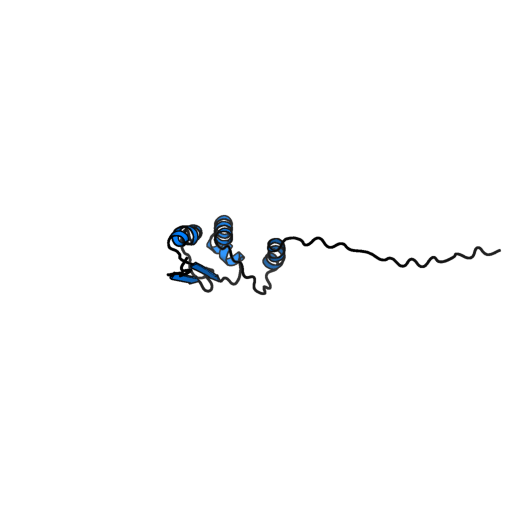90 ARG A CA 1
ATOM 723 C C . ARG A 1 90 ? 28.783 -3.189 -25.102 1.00 80.12 90 ARG A C 1
ATOM 725 O O . ARG A 1 90 ? 29.394 -2.156 -25.358 1.00 80.12 90 ARG A O 1
ATOM 732 N N . LYS A 1 91 ? 29.141 -4.365 -25.621 1.00 80.31 91 LYS A N 1
ATOM 733 C CA . LYS A 1 91 ? 30.175 -4.480 -26.663 1.00 80.31 91 LYS A CA 1
ATOM 734 C C . LYS A 1 91 ? 29.572 -4.108 -28.016 1.00 80.31 91 LYS A C 1
ATOM 736 O O . LYS A 1 91 ? 28.836 -4.892 -28.613 1.00 80.31 91 LYS A O 1
ATOM 741 N N . SER A 1 92 ? 29.862 -2.904 -28.498 1.00 76.94 92 SER A N 1
ATOM 742 C CA . SER A 1 92 ? 29.558 -2.516 -29.874 1.00 76.94 92 SER A CA 1
ATOM 743 C C . SER A 1 92 ? 30.600 -3.119 -30.820 1.00 76.94 92 SER A C 1
ATOM 745 O O . SER A 1 92 ? 31.800 -3.084 -30.562 1.00 76.94 92 SER A O 1
ATOM 747 N N . ARG A 1 93 ? 30.142 -3.704 -31.929 1.00 75.62 93 ARG A N 1
ATOM 748 C CA . ARG A 1 93 ? 31.000 -4.087 -33.056 1.00 75.62 93 ARG A CA 1
ATOM 749 C C . ARG A 1 93 ? 30.592 -3.229 -34.244 1.00 75.62 93 ARG A C 1
ATOM 751 O O . ARG A 1 93 ? 29.466 -3.349 -34.718 1.00 75.62 93 ARG A O 1
ATOM 758 N N . SER A 1 94 ? 31.477 -2.353 -34.704 1.00 76.56 94 SER A N 1
ATOM 759 C CA . SER A 1 94 ? 31.312 -1.644 -35.972 1.00 76.56 94 SER A CA 1
ATOM 760 C C . SER A 1 94 ? 32.083 -2.392 -37.060 1.00 76.56 94 SER A C 1
ATOM 762 O O . SER A 1 94 ? 33.219 -2.808 -36.858 1.00 76.56 94 SER A O 1
ATOM 764 N N . THR A 1 95 ? 31.459 -2.597 -38.221 1.00 67.12 95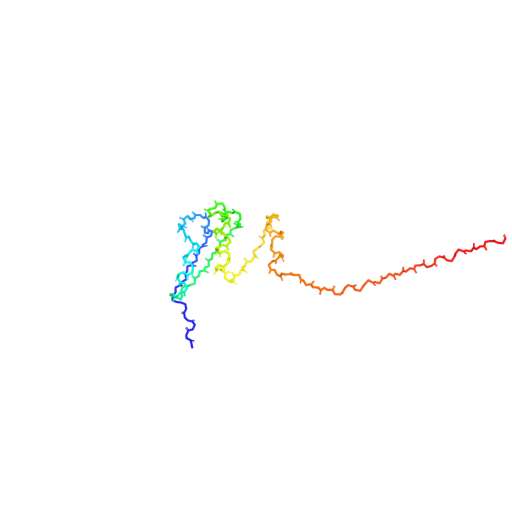 THR A N 1
ATOM 765 C CA . THR A 1 95 ? 32.152 -3.097 -39.418 1.00 67.12 95 THR A CA 1
ATOM 766 C C . THR A 1 95 ? 32.301 -1.921 -40.372 1.00 67.12 95 THR A C 1
ATOM 768 O O . THR A 1 95 ? 31.368 -1.583 -41.096 1.00 67.12 95 THR A O 1
ATOM 771 N N . GLY A 1 96 ? 33.445 -1.241 -40.324 1.00 63.56 96 GLY A N 1
ATOM 772 C CA . GLY A 1 96 ? 33.769 -0.197 -41.291 1.00 63.56 96 GLY A CA 1
ATOM 773 C C . GLY A 1 96 ? 34.186 -0.827 -42.619 1.00 63.56 96 GLY A C 1
ATOM 774 O O . GLY A 1 96 ? 35.195 -1.526 -42.672 1.00 63.56 96 GLY A O 1
ATOM 775 N N . LYS A 1 97 ? 33.437 -0.586 -43.701 1.00 59.62 97 LYS A N 1
ATOM 776 C CA . LYS A 1 97 ? 33.943 -0.823 -45.061 1.00 59.62 97 LYS A CA 1
ATOM 777 C C . LYS A 1 97 ? 34.879 0.331 -45.416 1.00 59.62 97 LYS A C 1
ATOM 779 O O . LYS A 1 97 ? 34.418 1.446 -45.637 1.00 59.62 97 LYS A O 1
ATOM 784 N N . VAL A 1 98 ? 36.181 0.065 -45.467 1.00 60.06 98 VAL A N 1
ATOM 785 C CA . VAL A 1 98 ? 37.160 1.013 -46.012 1.00 60.06 98 VAL A CA 1
ATOM 786 C C . VAL A 1 98 ? 36.977 1.038 -47.530 1.00 60.06 98 VAL A C 1
ATOM 788 O O . VAL A 1 98 ? 37.328 0.081 -48.219 1.00 60.06 98 VAL A O 1
ATOM 791 N N . ALA A 1 99 ? 36.377 2.104 -48.059 1.00 62.25 99 ALA A N 1
ATOM 792 C CA . ALA A 1 99 ? 36.365 2.358 -49.493 1.00 62.25 99 ALA A CA 1
ATOM 793 C C . ALA A 1 99 ? 37.751 2.878 -49.895 1.00 62.25 99 ALA A C 1
ATOM 795 O O . ALA A 1 99 ? 38.120 4.004 -49.567 1.00 62.25 99 ALA A O 1
ATOM 796 N N . VAL A 1 100 ? 38.537 2.044 -50.575 1.00 59.62 100 VAL A N 1
ATOM 797 C CA . VAL A 1 100 ? 39.803 2.463 -51.183 1.00 59.62 100 VAL A CA 1
ATOM 798 C C . VAL A 1 100 ? 39.469 3.386 -52.355 1.00 59.62 100 VAL A C 1
ATOM 800 O O . VAL A 1 100 ? 38.999 2.927 -53.397 1.00 59.62 100 VAL A O 1
ATOM 803 N N . ALA A 1 101 ? 39.676 4.691 -52.182 1.00 59.47 101 ALA A N 1
ATOM 804 C CA . ALA A 1 101 ? 39.605 5.647 -53.278 1.00 59.47 101 ALA A CA 1
ATOM 805 C C . ALA A 1 101 ? 40.761 5.359 -54.248 1.00 59.47 101 ALA A C 1
ATOM 807 O O . ALA A 1 101 ? 41.930 5.509 -53.897 1.00 59.47 101 ALA A O 1
ATOM 808 N N . ARG A 1 102 ? 40.440 4.909 -55.466 1.00 57.47 102 ARG A N 1
ATOM 809 C CA . ARG A 1 102 ? 41.416 4.839 -56.557 1.00 57.47 102 ARG A CA 1
ATOM 810 C 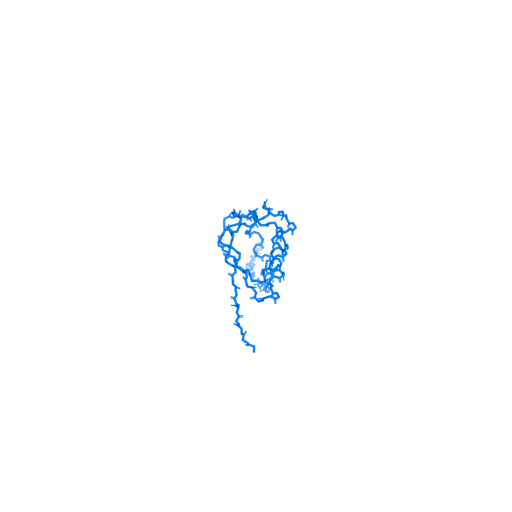C . ARG A 1 102 ? 41.746 6.270 -56.977 1.00 57.47 102 ARG A C 1
ATOM 812 O O . ARG A 1 102 ? 40.905 6.933 -57.577 1.00 57.47 102 ARG A O 1
ATOM 819 N N . THR A 1 103 ? 42.949 6.742 -56.673 1.00 57.53 103 THR A N 1
ATOM 820 C CA . THR A 1 103 ? 43.532 7.906 -57.349 1.00 57.53 103 THR A CA 1
ATOM 821 C C . THR A 1 103 ? 43.832 7.507 -58.790 1.00 57.53 103 THR A C 1
ATOM 823 O O . THR A 1 103 ? 44.665 6.635 -59.034 1.00 57.53 103 THR A O 1
ATOM 826 N N . GLY A 1 104 ? 43.062 8.072 -59.722 1.00 58.16 104 GLY A N 1
ATOM 827 C CA . GLY A 1 104 ? 43.289 7.953 -61.160 1.00 58.16 104 GLY A CA 1
ATOM 828 C C . GLY A 1 104 ? 44.570 8.673 -61.576 1.00 58.16 104 GLY A C 1
ATOM 829 O O . GLY A 1 104 ? 44.944 9.662 -60.947 1.00 58.16 104 GLY A O 1
ATOM 830 N N . ALA A 1 105 ? 45.223 8.092 -62.582 1.00 50.19 105 ALA A N 1
ATOM 831 C CA . ALA A 1 105 ? 46.463 8.528 -63.218 1.00 50.19 105 ALA A CA 1
ATOM 832 C C . ALA A 1 105 ? 46.337 9.869 -63.953 1.00 50.19 105 ALA A C 1
ATOM 834 O O . ALA A 1 105 ? 45.204 10.205 -64.370 1.00 50.19 105 ALA A O 1
#

Sequence (105 aa):
MQNKIPFVYVLDEMTTVNIKNFETLPSVLREYLCAFILLTQSGSKLENLYGKLDRASVEANFGNLFLGRTKDVEALKYYPSIFGKEEKERKSRSTGKVAVARTGA

pLDDT: mean 84.62, std 10.8, range [49.72, 94.56]

Radius of gyration: 25.08 Å; chains: 1; bounding box: 60×34×80 Å

Secondary structure (DSSP, 8-state):
------EEEEETTGGGS--TTGGGHHHHHHTTTEEEEE--S-HHHHHHHHHHHHHHHHHHH-----------HHHHHHHHHHT-PPP------------------

InterPro domains:
  IPR027417 P-loop containing nucleoside triphosphate hydrolase [G3DSA:3.40.50.300] (1-105)
  IPR027417 P-loop containing nucleoside triphosphate hydrolase [SSF52540] (5-94)
  IPR032689 TraD/TraG, TraM recognition site [PF12696] (6-96)
  IPR051539 Type IV secretion system coupling protein TraD/TraG/VirD4-like [PTHR37937] (3-97)

Organism: NCBI:txid28111

Foldseek 3Di:
DPLDQPEEAEQAQVLVDQDPPVLVVLVVCVVVSYYYHHDHLDLVSVCVRQNDVSSVSNVVSDPDDDDDDDPDPVCVVVVVVVVPDDDDDDDDDDDDDPDPDDDDD